Protein AF-A0A657BC94-F1 (afdb_monomer)

Radius of gyration: 31.52 Å; Cα contacts (8 Å, |Δi|>4): 103; chains: 1; bounding b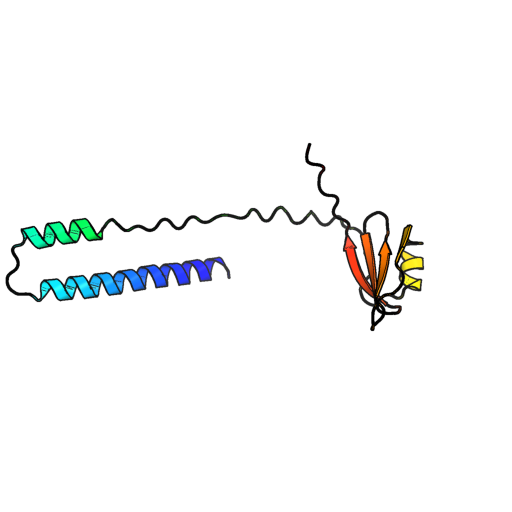ox: 29×65×80 Å

Structure (mmCIF, N/CA/C/O backbone):
data_AF-A0A657BC94-F1
#
_entry.id   AF-A0A657BC94-F1
#
loop_
_atom_site.group_PDB
_atom_site.id
_atom_site.type_symbol
_atom_site.label_atom_id
_atom_site.label_alt_id
_atom_site.label_comp_id
_atom_site.label_asym_id
_atom_site.label_entity_id
_atom_site.label_seq_id
_atom_site.pdbx_PDB_ins_code
_atom_site.Cartn_x
_atom_site.Cartn_y
_atom_site.Cartn_z
_atom_site.occupancy
_atom_site.B_iso_or_equiv
_atom_site.auth_seq_id
_atom_site.auth_comp_id
_atom_site.auth_asym_id
_atom_site.auth_atom_id
_atom_site.pdbx_PDB_model_num
ATOM 1 N N . ALA A 1 1 ? -16.554 -18.997 19.561 1.00 45.94 1 ALA A N 1
ATOM 2 C CA . ALA A 1 1 ? -15.374 -19.894 19.506 1.00 45.94 1 ALA A CA 1
ATOM 3 C C . ALA A 1 1 ? -14.347 -19.635 20.626 1.00 45.94 1 ALA A C 1
ATOM 5 O O . ALA A 1 1 ? -14.050 -20.558 21.369 1.00 45.94 1 ALA A O 1
ATOM 6 N N . ARG A 1 2 ? -13.835 -18.405 20.816 1.00 39.25 2 ARG A N 1
ATOM 7 C CA . ARG A 1 2 ? -12.740 -18.086 21.769 1.00 39.25 2 ARG A CA 1
ATOM 8 C C . ARG A 1 2 ? -13.030 -18.365 23.257 1.00 39.25 2 ARG A C 1
ATOM 10 O O . ARG A 1 2 ? -12.134 -18.805 23.966 1.00 39.25 2 ARG A O 1
ATOM 17 N N . GLU A 1 3 ? -14.261 -18.141 23.719 1.00 43.25 3 GLU A N 1
ATOM 18 C CA . GLU A 1 3 ? -14.651 -18.416 25.117 1.00 43.25 3 GLU A CA 1
ATOM 19 C C . GLU A 1 3 ? -14.783 -19.915 25.426 1.00 43.25 3 GLU A C 1
ATOM 21 O O . GLU A 1 3 ? -14.433 -20.394 26.500 1.00 43.25 3 GLU A O 1
ATOM 26 N N . GLN A 1 4 ? -15.215 -20.698 24.439 1.00 41.81 4 GLN A N 1
ATOM 27 C CA . GLN A 1 4 ? -15.357 -22.145 24.598 1.00 41.81 4 GLN A CA 1
ATOM 28 C C . GLN A 1 4 ? -13.987 -22.823 24.756 1.00 41.81 4 GLN A C 1
ATOM 30 O O . GLN A 1 4 ? -13.837 -23.738 25.561 1.00 41.81 4 GLN A O 1
ATOM 35 N N . VAL A 1 5 ? -12.956 -22.318 24.067 1.00 51.97 5 VAL A N 1
ATOM 36 C CA . VAL A 1 5 ? -11.578 -22.822 24.195 1.00 51.97 5 VAL A CA 1
ATOM 37 C C . VAL A 1 5 ? -10.987 -22.490 25.568 1.00 51.97 5 VAL A C 1
ATOM 39 O O . VAL A 1 5 ? -10.363 -23.353 26.177 1.00 51.97 5 VAL A O 1
ATOM 42 N N . LYS A 1 6 ? -11.236 -21.288 26.106 1.00 51.72 6 LYS A N 1
ATOM 43 C CA . LYS A 1 6 ? -10.776 -20.905 27.453 1.00 51.72 6 LYS A CA 1
ATOM 44 C C . LYS A 1 6 ? -11.419 -21.761 28.538 1.00 51.72 6 LYS A C 1
ATOM 46 O O . LYS A 1 6 ? -10.707 -22.296 29.381 1.00 51.72 6 LYS A O 1
ATOM 51 N N . ASN A 1 7 ? -12.735 -21.964 28.467 1.00 50.97 7 ASN A N 1
ATOM 52 C CA . ASN A 1 7 ? -13.443 -22.833 29.404 1.00 50.97 7 ASN A CA 1
ATOM 53 C C . ASN A 1 7 ? -13.015 -24.301 29.276 1.00 50.97 7 ASN A C 1
ATOM 55 O O . ASN A 1 7 ? -12.926 -24.994 30.286 1.00 50.97 7 ASN A O 1
ATOM 59 N N . CYS A 1 8 ? -12.696 -24.773 28.067 1.00 44.50 8 CYS A N 1
ATOM 60 C CA . CYS A 1 8 ? -12.178 -26.122 27.852 1.00 44.50 8 CYS A CA 1
ATOM 61 C C . CYS A 1 8 ? -10.775 -26.296 28.455 1.00 44.50 8 CYS A C 1
ATOM 63 O O . CYS A 1 8 ? -10.563 -27.239 29.210 1.00 44.50 8 CYS A O 1
ATOM 65 N N . VAL A 1 9 ? -9.843 -25.370 28.196 1.00 57.28 9 VAL A N 1
ATOM 66 C CA . VAL A 1 9 ? -8.467 -25.426 28.725 1.00 57.28 9 VAL A CA 1
ATOM 67 C C . VAL A 1 9 ? -8.455 -25.273 30.246 1.00 57.28 9 VAL A C 1
ATOM 69 O O . VAL A 1 9 ? -7.795 -26.053 30.926 1.00 57.28 9 VAL A O 1
ATOM 72 N N . LEU A 1 10 ? -9.245 -24.344 30.793 1.00 53.00 10 LEU A N 1
ATOM 73 C CA . LEU A 1 10 ? -9.341 -24.119 32.235 1.00 53.00 10 LEU A CA 1
ATOM 74 C C . LEU A 1 10 ? -9.981 -25.315 32.954 1.00 53.00 10 LEU A C 1
ATOM 76 O O . LEU A 1 10 ? -9.447 -25.772 33.961 1.00 53.00 10 LEU A O 1
ATOM 80 N N . LYS A 1 11 ? -11.066 -25.895 32.412 1.00 55.78 11 LYS A N 1
ATOM 81 C CA . LYS A 1 11 ? -11.659 -27.120 32.977 1.00 55.78 11 LYS A CA 1
ATOM 82 C C . LYS A 1 11 ? -10.703 -28.305 32.907 1.00 55.78 11 LYS A C 1
ATOM 84 O O . LYS A 1 11 ? -10.647 -29.084 33.854 1.00 55.78 11 LYS A O 1
ATOM 89 N N . ARG A 1 12 ? -9.934 -28.443 31.821 1.00 54.72 12 ARG A N 1
ATOM 90 C CA . ARG A 1 12 ? -8.953 -29.529 31.681 1.00 54.72 12 ARG A CA 1
ATOM 91 C C . ARG A 1 12 ? -7.790 -29.355 32.653 1.00 54.72 12 ARG A C 1
ATOM 93 O O . ARG A 1 12 ? -7.370 -30.338 33.244 1.00 54.72 12 ARG A O 1
ATOM 100 N N . PHE A 1 13 ? -7.343 -28.124 32.887 1.00 50.34 13 PHE A N 1
ATOM 101 C CA . PHE A 1 13 ? -6.283 -27.813 33.846 1.00 50.34 13 PHE A CA 1
ATOM 102 C C . PHE A 1 13 ? -6.725 -28.043 35.301 1.00 50.34 13 PHE A C 1
ATOM 104 O O . PHE A 1 13 ? -6.038 -28.736 36.045 1.00 50.34 13 PHE A O 1
ATOM 111 N N . VAL A 1 14 ? -7.916 -27.565 35.688 1.00 56.06 14 VAL A N 1
ATOM 112 C CA . VAL A 1 14 ? -8.493 -27.797 37.029 1.00 56.06 14 VAL A CA 1
ATOM 113 C C . VAL A 1 14 ? -8.773 -29.287 37.267 1.00 56.06 14 VAL A C 1
ATOM 115 O O . VAL A 1 14 ? -8.476 -29.813 38.336 1.00 56.06 14 VAL A O 1
ATOM 118 N N . SER A 1 15 ? -9.274 -30.007 36.258 1.00 52.09 15 SER A N 1
ATOM 119 C CA . SER A 1 15 ? -9.487 -31.457 36.348 1.00 52.09 15 SER A CA 1
ATOM 120 C C . SER A 1 15 ? -8.178 -32.246 36.469 1.00 52.09 15 SER A C 1
ATOM 122 O O . SER A 1 15 ? -8.159 -33.272 37.145 1.00 52.09 15 SER A O 1
ATOM 124 N N . GLN A 1 16 ? -7.099 -31.802 35.816 1.00 52.47 16 GLN A N 1
ATOM 125 C CA . GLN A 1 16 ? -5.813 -32.508 35.813 1.00 52.47 16 GLN A CA 1
ATOM 126 C C . GLN A 1 16 ? -5.011 -32.247 37.099 1.00 52.47 16 GLN A C 1
ATOM 128 O O . GLN A 1 16 ? -4.399 -33.175 37.624 1.00 52.47 16 GLN A O 1
ATOM 133 N N . GLN A 1 17 ? -5.128 -31.046 37.679 1.00 53.47 17 GLN A N 1
ATOM 134 C CA . GLN A 1 17 ? -4.643 -30.731 39.029 1.00 53.47 17 GLN A CA 1
ATOM 135 C C . GLN A 1 17 ? -5.378 -31.554 40.103 1.00 53.47 17 GLN A C 1
ATOM 137 O O . GLN A 1 17 ? -4.741 -32.178 40.950 1.00 53.47 17 GLN A O 1
ATOM 142 N N . ASN A 1 18 ? -6.711 -31.663 40.020 1.00 56.34 18 ASN A N 1
ATOM 143 C CA . ASN A 1 18 ? -7.498 -32.447 40.980 1.00 56.34 18 ASN A CA 1
ATOM 144 C C . ASN A 1 18 ? -7.168 -33.948 40.953 1.00 56.34 18 ASN A C 1
ATOM 146 O O . ASN A 1 18 ? -7.172 -34.581 42.004 1.00 56.34 18 ASN A O 1
ATOM 150 N N . ALA A 1 19 ? -6.843 -34.522 39.788 1.00 51.84 19 ALA A N 1
ATOM 151 C CA . ALA A 1 19 ? -6.488 -35.939 39.670 1.00 51.84 19 ALA A CA 1
ATOM 152 C C . ALA A 1 19 ? -5.142 -36.285 40.339 1.00 51.84 19 ALA A C 1
ATOM 154 O O . ALA A 1 19 ? -5.035 -37.321 40.995 1.00 51.84 19 ALA A O 1
ATOM 155 N N . GLN A 1 20 ? -4.135 -35.410 40.224 1.00 55.78 20 GLN A N 1
ATOM 156 C CA . GLN A 1 20 ? -2.830 -35.602 40.872 1.00 55.78 20 GLN A CA 1
ATOM 157 C C . GLN A 1 20 ? -2.916 -35.428 42.394 1.00 55.78 20 GLN A C 1
ATOM 159 O O . GLN A 1 20 ? -2.348 -36.217 43.148 1.00 55.78 20 GLN A O 1
ATOM 164 N N . VAL A 1 21 ? -3.697 -34.447 42.856 1.00 57.12 21 VAL A N 1
ATOM 165 C CA . VAL A 1 21 ? -3.949 -34.225 44.287 1.00 57.12 21 VAL A CA 1
ATOM 166 C C . VAL A 1 21 ? -4.676 -35.426 44.909 1.00 57.12 21 VAL A C 1
ATOM 168 O O . VAL A 1 21 ? -4.282 -35.890 45.977 1.00 57.12 21 VAL A O 1
ATOM 171 N N . PHE A 1 22 ? -5.667 -36.004 44.218 1.00 56.84 22 PHE A N 1
ATOM 172 C CA . PHE A 1 22 ? -6.389 -37.194 44.692 1.00 56.84 22 PHE A CA 1
ATOM 173 C C . PHE A 1 22 ? -5.513 -38.459 44.732 1.00 56.84 22 PHE A C 1
ATOM 175 O O . PHE A 1 22 ? -5.634 -39.266 45.655 1.00 56.84 22 PHE A O 1
ATOM 182 N N . ALA A 1 23 ? -4.620 -38.644 43.752 1.00 56.22 23 ALA A N 1
ATOM 183 C CA . ALA A 1 23 ? -3.708 -39.789 43.702 1.00 56.22 23 ALA A CA 1
ATOM 184 C C . ALA A 1 23 ? -2.681 -39.768 44.851 1.00 56.22 23 ALA A C 1
ATOM 186 O O . ALA A 1 23 ? -2.419 -40.804 45.463 1.00 56.22 23 ALA A O 1
ATOM 187 N N . LEU A 1 24 ? -2.159 -38.587 45.198 1.00 55.81 24 LEU A N 1
ATOM 188 C CA . LEU A 1 24 ? -1.217 -38.416 46.308 1.00 55.81 24 LEU A CA 1
ATOM 189 C C . LEU A 1 24 ? -1.900 -38.538 47.682 1.00 55.81 24 LEU A C 1
ATOM 191 O O . LEU A 1 24 ? -1.343 -39.162 48.586 1.00 55.81 24 LEU A O 1
ATOM 195 N N . LEU A 1 25 ? -3.133 -38.036 47.827 1.00 53.84 25 LEU A N 1
ATOM 196 C CA . LEU A 1 25 ? -3.943 -38.206 49.042 1.00 53.84 25 LEU A CA 1
ATOM 197 C C . LEU A 1 25 ? -4.262 -39.681 49.328 1.00 53.84 25 LEU A C 1
ATOM 199 O O . LEU A 1 25 ? -4.078 -40.143 50.452 1.00 53.84 25 LEU A O 1
ATOM 203 N N . ASN A 1 26 ? -4.668 -40.448 48.313 1.00 53.94 26 ASN A N 1
ATOM 204 C CA . ASN A 1 26 ? -4.984 -41.871 48.483 1.00 53.94 26 ASN A CA 1
ATOM 205 C C . ASN A 1 26 ? -3.741 -42.744 48.737 1.00 53.94 26 ASN A C 1
ATOM 207 O O . ASN A 1 26 ? -3.840 -43.753 49.437 1.00 53.94 26 ASN A O 1
ATOM 211 N N . GLY A 1 27 ? -2.569 -42.354 48.219 1.00 56.53 27 GLY A N 1
ATOM 212 C CA . GLY A 1 27 ? -1.296 -43.029 48.498 1.00 56.53 27 GLY A CA 1
ATOM 213 C C . GLY A 1 27 ? -0.838 -42.886 49.956 1.00 56.53 27 GLY A C 1
ATOM 214 O O . GLY A 1 27 ? -0.338 -43.844 50.541 1.00 56.53 27 GLY A O 1
ATOM 215 N N . LEU A 1 28 ? -1.077 -41.723 50.571 1.00 54.16 28 LEU A N 1
ATOM 216 C CA . LEU A 1 28 ? -0.741 -41.448 51.975 1.00 54.16 28 LEU A CA 1
ATOM 217 C C . LEU A 1 28 ? -1.689 -42.139 52.976 1.00 54.16 28 LEU A C 1
ATOM 219 O O . LEU A 1 28 ? -1.245 -42.541 54.049 1.00 54.16 28 LEU A O 1
ATOM 223 N N . ILE A 1 29 ? -2.962 -42.353 52.619 1.00 53.69 29 ILE A N 1
ATOM 224 C CA . ILE A 1 29 ? -3.965 -43.022 53.479 1.00 53.69 29 ILE A CA 1
ATOM 225 C C . ILE A 1 29 ? -3.714 -44.542 53.602 1.00 53.69 29 ILE A C 1
ATOM 227 O O . ILE A 1 29 ? -4.161 -45.174 54.557 1.00 53.69 29 ILE A O 1
ATOM 231 N N . ARG A 1 30 ? -2.960 -45.151 52.673 1.00 55.69 30 ARG A N 1
ATOM 232 C CA . ARG A 1 30 ? -2.659 -46.599 52.668 1.00 55.69 30 ARG A CA 1
ATOM 233 C C . ARG A 1 30 ? -1.560 -47.010 53.665 1.00 55.69 30 ARG A C 1
ATOM 235 O O . ARG A 1 30 ? -1.376 -48.205 53.882 1.00 55.69 30 ARG A O 1
ATOM 242 N N . SER A 1 31 ? -0.836 -46.066 54.274 1.00 52.53 31 SER A N 1
ATOM 243 C CA . SER A 1 31 ? 0.209 -46.376 55.259 1.00 52.53 31 SER A CA 1
ATOM 244 C C . SER A 1 31 ? -0.402 -46.561 56.651 1.00 52.53 31 SER A C 1
ATOM 246 O O . SER A 1 31 ? -0.766 -45.604 57.336 1.00 52.53 31 SER A O 1
ATOM 248 N N . SER A 1 32 ? -0.553 -47.817 57.066 1.00 58.19 32 SER A N 1
ATOM 249 C CA . SER A 1 32 ? -1.006 -48.197 58.402 1.00 58.19 32 SER A CA 1
ATOM 250 C C . SER A 1 32 ? 0.015 -47.737 59.451 1.00 58.19 32 SER A C 1
ATOM 252 O O . SER A 1 32 ? 1.083 -48.338 59.551 1.00 58.19 32 SER A O 1
ATOM 254 N N . ASN A 1 33 ? -0.353 -46.704 60.225 1.00 60.84 33 ASN A N 1
ATOM 255 C CA . ASN A 1 33 ? 0.323 -46.123 61.406 1.00 60.84 33 ASN A CA 1
ATOM 256 C C . ASN A 1 33 ? 1.014 -44.754 61.212 1.00 60.84 33 ASN A C 1
ATOM 258 O O . ASN A 1 33 ? 2.182 -44.599 61.565 1.00 60.84 33 ASN A O 1
ATOM 262 N N . MET A 1 34 ? 0.290 -43.715 60.767 1.00 57.28 34 MET A N 1
ATOM 263 C CA . MET A 1 34 ? 0.688 -42.325 61.061 1.00 57.28 34 MET A CA 1
ATOM 264 C C . MET A 1 34 ? -0.282 -41.648 62.043 1.00 57.28 34 MET A C 1
ATOM 266 O O . MET A 1 34 ? -1.496 -41.718 61.841 1.00 57.28 34 MET A O 1
ATOM 270 N N . PRO A 1 35 ? 0.214 -40.977 63.105 1.00 60.53 35 PRO A N 1
ATOM 271 C CA . PRO A 1 35 ? -0.641 -40.267 64.048 1.00 60.53 35 PRO A CA 1
ATOM 272 C C . PRO A 1 35 ? -1.386 -39.120 63.352 1.00 60.53 35 PRO A C 1
ATOM 274 O O . PRO A 1 35 ? -0.803 -38.308 62.640 1.00 60.53 35 PRO A O 1
ATOM 277 N N . PHE A 1 36 ? -2.689 -39.030 63.611 1.00 57.88 36 PHE A N 1
ATOM 278 C CA . PHE A 1 36 ? -3.653 -38.103 63.000 1.00 57.88 36 PHE A CA 1
ATOM 279 C C . PHE A 1 36 ? -3.206 -36.621 62.959 1.00 57.88 36 PHE A C 1
ATOM 281 O O . PHE A 1 36 ? -3.600 -35.870 62.069 1.00 57.88 36 PHE A O 1
ATOM 288 N N . LYS A 1 37 ? -2.316 -36.202 63.873 1.00 55.66 37 LYS A N 1
ATOM 289 C CA . LYS A 1 37 ? -1.733 -34.848 63.916 1.00 55.66 37 LYS A CA 1
ATOM 290 C C . LYS A 1 37 ? -0.834 -34.513 62.715 1.00 55.66 37 LYS A C 1
ATOM 292 O O . LYS A 1 37 ? -0.815 -33.362 62.291 1.00 55.66 37 LYS A O 1
ATOM 297 N N . THR A 1 38 ? -0.115 -35.478 62.141 1.00 53.97 38 THR A N 1
ATOM 298 C CA . THR A 1 38 ? 0.814 -35.225 61.020 1.00 53.97 38 THR A CA 1
ATOM 299 C C . THR A 1 38 ? 0.079 -35.050 59.693 1.00 53.97 38 THR A C 1
ATOM 301 O O . THR A 1 38 ? 0.497 -34.255 58.853 1.00 53.97 38 THR A O 1
ATOM 304 N N . ILE A 1 39 ? -1.059 -35.732 59.540 1.00 59.78 39 ILE A N 1
ATOM 305 C CA . ILE A 1 39 ? -1.947 -35.611 58.375 1.00 59.78 39 ILE A CA 1
ATOM 306 C C . ILE A 1 39 ? -2.576 -34.211 58.338 1.00 59.78 39 ILE A C 1
ATOM 308 O O . ILE A 1 39 ? -2.612 -33.581 57.282 1.00 59.78 39 ILE A O 1
ATOM 312 N N . ALA A 1 40 ? -2.988 -33.682 59.496 1.00 61.03 40 ALA A N 1
ATOM 313 C CA . ALA A 1 40 ? -3.544 -32.334 59.603 1.00 61.03 40 ALA A CA 1
ATOM 314 C C . ALA A 1 40 ? -2.538 -31.237 59.193 1.00 61.03 40 ALA A C 1
ATOM 316 O O . ALA A 1 40 ? -2.908 -30.303 58.484 1.00 61.03 40 ALA A O 1
ATOM 317 N N . CYS A 1 41 ? -1.257 -31.374 59.562 1.00 55.94 41 CYS A N 1
ATOM 318 C CA . CYS A 1 41 ? -0.206 -30.431 59.152 1.00 55.94 41 CYS A CA 1
ATOM 319 C C . CYS A 1 41 ? 0.091 -30.469 57.642 1.00 55.94 41 CYS A C 1
ATOM 321 O O . CYS A 1 41 ? 0.285 -29.420 57.032 1.00 55.94 41 CYS A O 1
ATOM 323 N N . PHE A 1 42 ? 0.111 -31.651 57.019 1.00 58.34 42 PHE A N 1
ATOM 324 C CA . PHE A 1 42 ? 0.381 -31.778 55.579 1.00 58.34 42 PHE A CA 1
ATOM 325 C C . PHE A 1 42 ? -0.784 -31.285 54.708 1.00 58.34 42 PHE A C 1
ATOM 327 O O . PHE A 1 42 ? -0.570 -30.670 53.660 1.00 58.34 42 PHE A O 1
ATOM 334 N N . LEU A 1 43 ? -2.023 -31.504 55.160 1.00 59.72 43 LEU A N 1
ATOM 335 C CA . LEU A 1 43 ?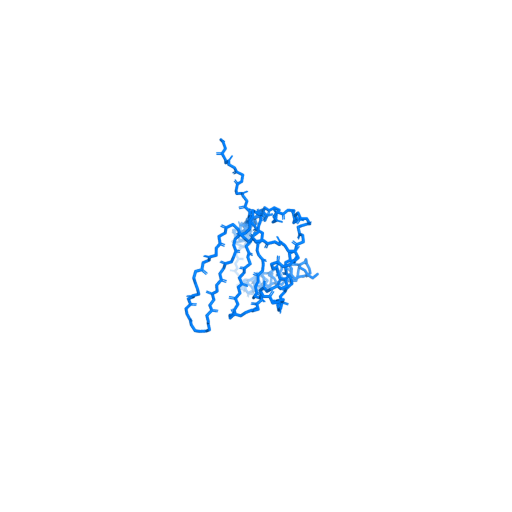 -3.221 -31.009 54.483 1.00 59.72 43 LEU A CA 1
ATOM 336 C C . LEU A 1 43 ? -3.300 -29.471 54.511 1.00 59.72 43 LEU A C 1
ATOM 338 O O . LEU A 1 43 ? -3.735 -28.860 53.540 1.00 59.72 43 LEU A O 1
ATOM 342 N N . ALA A 1 44 ? -2.821 -28.836 55.585 1.00 59.47 44 ALA A N 1
ATOM 343 C CA . ALA A 1 44 ? -2.774 -27.377 55.689 1.00 59.47 44 ALA A CA 1
ATOM 344 C C . ALA A 1 44 ? -1.709 -26.737 54.775 1.00 59.47 44 ALA A C 1
ATOM 346 O O . ALA A 1 44 ? -1.917 -25.635 54.272 1.00 59.47 44 ALA A O 1
ATOM 347 N N . LEU A 1 45 ? -0.588 -27.424 54.520 1.00 55.59 45 LEU A N 1
ATOM 348 C CA . LEU A 1 45 ? 0.520 -26.881 53.721 1.00 55.59 45 LEU A CA 1
ATOM 349 C C . LEU A 1 45 ? 0.270 -26.929 52.203 1.00 55.59 45 LEU A C 1
ATOM 351 O O . LEU A 1 45 ? 0.810 -26.118 51.455 1.00 55.59 45 LEU A O 1
ATO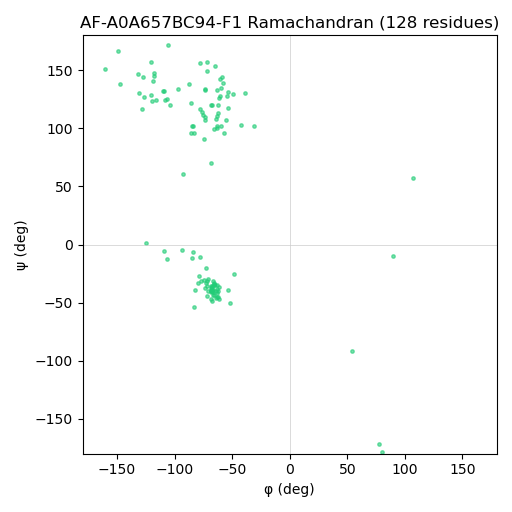M 355 N N . THR A 1 46 ? -0.553 -27.868 51.734 1.00 56.62 46 THR A N 1
ATOM 356 C CA . THR A 1 46 ? -0.824 -28.075 50.298 1.00 56.62 46 THR A CA 1
ATOM 357 C C . THR A 1 46 ? -1.920 -27.162 49.742 1.00 56.62 46 THR A C 1
ATOM 359 O O . THR A 1 46 ? -2.054 -27.032 48.527 1.00 56.62 46 THR A O 1
ATOM 362 N N . LEU A 1 47 ? -2.663 -26.464 50.608 1.00 53.59 47 LEU A N 1
ATOM 363 C CA . LEU A 1 47 ? -3.799 -25.620 50.224 1.00 53.59 47 LEU A CA 1
ATOM 364 C C . LEU A 1 47 ? -3.407 -24.196 49.764 1.00 53.59 47 LEU A C 1
ATOM 366 O O . LEU A 1 47 ? -4.266 -23.443 49.315 1.00 53.59 47 LEU A O 1
ATOM 370 N N . GLY A 1 48 ? -2.128 -23.810 49.867 1.00 53.22 48 GLY A N 1
ATOM 371 C CA . GLY A 1 48 ? -1.664 -22.428 49.654 1.00 53.22 48 GLY A CA 1
ATOM 372 C C . GLY A 1 48 ? -1.167 -22.062 48.247 1.00 53.22 48 GLY A C 1
ATOM 373 O O . GLY A 1 48 ? -0.858 -20.899 48.004 1.00 53.22 48 GLY A O 1
ATOM 374 N N . ALA A 1 49 ? -1.071 -23.004 47.306 1.00 52.75 49 ALA A N 1
ATOM 375 C CA . ALA A 1 49 ? -0.494 -22.743 45.982 1.00 52.75 49 ALA A CA 1
ATOM 376 C C . ALA A 1 49 ? -1.555 -22.337 44.938 1.00 52.75 49 ALA A C 1
ATOM 378 O O . ALA A 1 49 ? -1.741 -23.008 43.925 1.00 52.75 49 ALA A O 1
ATOM 379 N N . ALA A 1 50 ? -2.265 -21.229 45.169 1.00 53.84 50 ALA A N 1
ATOM 380 C CA . ALA A 1 50 ? -3.097 -20.611 44.136 1.00 53.84 50 ALA A CA 1
ATOM 381 C C . ALA A 1 50 ? -2.227 -19.685 43.268 1.00 53.84 50 ALA A C 1
ATOM 383 O O . ALA A 1 50 ? -1.876 -18.574 43.658 1.00 53.84 50 ALA A O 1
ATOM 384 N N . THR A 1 51 ? -1.847 -20.150 42.079 1.00 53.59 51 THR A N 1
ATOM 385 C CA . THR A 1 51 ? -1.130 -19.337 41.090 1.00 53.59 51 THR A CA 1
ATOM 386 C C . THR A 1 51 ? -2.046 -18.236 40.550 1.00 53.59 51 THR A C 1
ATOM 388 O O . THR A 1 51 ? -3.079 -18.533 39.946 1.00 53.59 51 THR A O 1
ATOM 391 N N . HIS A 1 52 ? -1.668 -16.969 40.719 1.00 51.75 52 HIS A N 1
ATOM 392 C CA . HIS A 1 52 ? -2.356 -15.846 40.083 1.00 51.75 52 HIS A CA 1
ATOM 393 C C . HIS A 1 52 ? -1.978 -15.778 38.595 1.00 51.75 52 HIS A C 1
ATOM 395 O O . HIS A 1 52 ? -0.842 -15.473 38.244 1.00 51.75 52 HIS A O 1
ATOM 401 N N . ALA A 1 53 ? -2.932 -16.067 37.709 1.00 51.28 53 ALA A N 1
ATOM 402 C CA . ALA A 1 53 ? -2.786 -15.831 36.275 1.00 51.28 53 ALA A CA 1
ATOM 403 C C . ALA A 1 53 ? -3.198 -14.386 35.954 1.00 51.28 53 ALA A C 1
ATOM 405 O O . ALA A 1 53 ? -4.383 -14.085 35.790 1.00 51.28 53 ALA A O 1
ATOM 406 N N . GLU A 1 54 ? -2.227 -13.476 35.877 1.00 62.97 54 GLU A N 1
ATOM 407 C CA . GLU A 1 54 ? -2.482 -12.092 35.484 1.00 62.97 54 GLU A CA 1
ATOM 408 C C . GLU A 1 54 ? -2.763 -12.018 33.977 1.00 62.97 54 GLU A C 1
ATOM 410 O O . GLU A 1 54 ? -1.898 -12.241 33.130 1.00 62.97 54 GLU A O 1
ATOM 415 N N . THR A 1 55 ? -4.018 -11.741 33.617 1.00 65.19 55 THR A N 1
ATOM 416 C CA . THR A 1 55 ? -4.395 -11.520 32.218 1.00 65.19 55 THR A CA 1
ATOM 417 C C . THR A 1 55 ? -4.094 -10.074 31.855 1.00 65.19 55 THR A C 1
ATOM 419 O O . THR A 1 55 ? -4.926 -9.189 32.061 1.00 65.19 55 THR A O 1
ATOM 422 N N . ILE A 1 56 ? -2.924 -9.838 31.262 1.00 69.88 56 ILE A N 1
ATOM 423 C CA . ILE A 1 56 ? -2.612 -8.559 30.624 1.00 69.88 56 ILE A CA 1
ATOM 424 C C . ILE A 1 56 ? -3.544 -8.403 29.416 1.00 69.88 56 ILE A C 1
ATOM 426 O O . ILE A 1 56 ? -3.341 -8.985 28.348 1.00 69.88 56 ILE A O 1
ATOM 430 N N . LYS A 1 57 ? -4.620 -7.628 29.592 1.00 65.94 57 LYS A N 1
ATOM 431 C CA . LYS A 1 57 ? -5.472 -7.184 28.488 1.00 65.94 57 LYS A CA 1
ATOM 432 C C . LYS A 1 57 ? -4.713 -6.103 27.731 1.00 65.94 57 LYS A C 1
ATOM 434 O O . LYS A 1 57 ? -4.832 -4.922 28.046 1.00 65.94 57 LYS A O 1
ATOM 439 N N . LEU A 1 58 ? -3.946 -6.512 26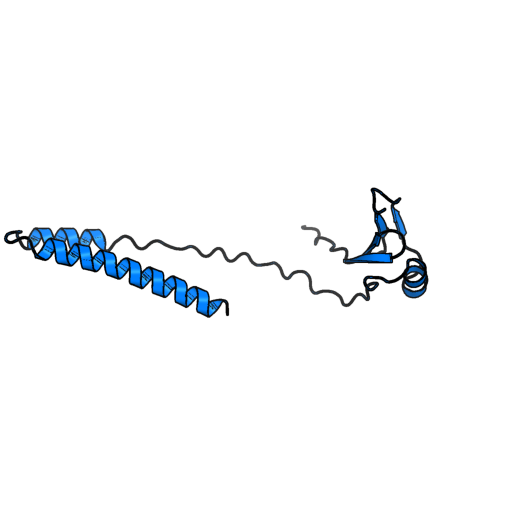.724 1.00 72.19 58 LEU A N 1
ATOM 440 C CA . LEU A 1 58 ? -3.506 -5.602 25.674 1.00 72.19 58 LEU A CA 1
ATOM 441 C C . LEU A 1 58 ? -4.777 -4.975 25.091 1.00 72.19 58 LEU A C 1
ATOM 443 O O . LEU A 1 58 ? -5.563 -5.658 24.429 1.00 72.19 58 LEU A O 1
ATOM 447 N N . LYS A 1 59 ? -5.025 -3.696 25.396 1.00 60.28 59 LYS A N 1
ATOM 448 C CA . LYS A 1 59 ? -5.990 -2.910 24.635 1.00 60.28 59 LYS A CA 1
ATOM 449 C C . LYS A 1 59 ? -5.401 -2.864 23.235 1.00 60.28 59 LYS A C 1
ATOM 451 O O . LYS A 1 59 ? -4.444 -2.135 22.999 1.00 60.28 59 LYS A O 1
ATOM 456 N N . LEU A 1 60 ? -5.910 -3.713 22.344 1.00 66.62 60 LEU A N 1
ATOM 457 C CA . LEU A 1 60 ? -5.768 -3.505 20.914 1.00 66.62 60 LEU A CA 1
ATOM 458 C C . LEU A 1 60 ? -6.379 -2.122 20.706 1.00 66.62 60 LEU A C 1
ATOM 460 O O . LEU A 1 60 ? -7.601 -1.989 20.759 1.00 66.62 60 LEU A O 1
ATOM 464 N N . GLY A 1 61 ? -5.535 -1.084 20.675 1.00 61.00 61 GLY A N 1
ATOM 465 C CA . GLY A 1 61 ? -5.982 0.270 20.388 1.00 61.00 61 GLY A CA 1
ATOM 466 C C . GLY A 1 61 ? -6.825 0.165 19.136 1.00 61.00 61 GLY A C 1
ATOM 467 O O . GLY A 1 61 ? -6.401 -0.543 18.222 1.00 61.00 61 GLY A O 1
ATOM 468 N N . GLU A 1 62 ? -8.035 0.729 19.171 1.00 62.09 62 GLU A N 1
ATOM 469 C CA . GLU A 1 62 ? -8.988 0.668 18.067 1.00 62.09 62 GLU A CA 1
ATOM 470 C C . GLU A 1 62 ? -8.213 0.891 16.774 1.00 62.09 62 GLU A C 1
ATOM 472 O O . GLU A 1 62 ? -7.723 1.994 16.529 1.00 62.09 62 GLU A O 1
ATOM 477 N N . GLN A 1 63 ? -7.956 -0.195 16.032 1.00 59.66 63 GLN A N 1
ATOM 478 C CA . GLN A 1 63 ? -7.145 -0.124 14.828 1.00 59.66 63 GLN A CA 1
ATOM 479 C C . GLN A 1 63 ? -7.943 0.784 13.916 1.00 59.66 63 GLN A C 1
ATOM 481 O O . GLN A 1 63 ? -9.080 0.443 13.593 1.00 59.66 63 GLN A O 1
ATOM 486 N N . GLY A 1 64 ? -7.383 1.981 13.703 1.00 59.25 64 GLY A N 1
ATOM 487 C CA . GLY A 1 64 ? -8.130 3.219 13.519 1.00 59.25 64 GLY A CA 1
ATOM 488 C C . GLY A 1 64 ? -9.383 3.021 12.696 1.00 59.25 64 GLY A C 1
ATOM 489 O O . GLY A 1 64 ? -9.305 2.411 11.632 1.00 59.25 64 GLY A O 1
ATOM 490 N N . LYS A 1 65 ? -10.511 3.528 13.215 1.00 55.19 65 LYS A N 1
ATOM 491 C CA . LYS A 1 65 ? -11.775 3.703 12.494 1.00 55.19 65 LYS A CA 1
ATOM 492 C C . LYS A 1 65 ? -11.429 3.973 11.033 1.00 55.19 65 LYS A C 1
ATOM 494 O O . LYS A 1 65 ? -10.910 5.048 10.741 1.00 55.19 65 LYS A O 1
ATOM 499 N N . GLN A 1 66 ? -11.573 2.955 10.179 1.00 58.28 66 GLN A N 1
ATOM 500 C CA . GLN A 1 66 ? -11.182 3.062 8.782 1.00 58.28 66 GLN A CA 1
ATOM 501 C C . GLN A 1 66 ? -12.084 4.142 8.217 1.00 58.28 66 GLN A C 1
ATOM 503 O O . GLN A 1 66 ? -13.282 3.933 8.032 1.00 58.28 66 GLN A O 1
ATOM 508 N N . GLU A 1 67 ? -11.528 5.337 8.066 1.00 62.50 67 GLU A N 1
ATOM 509 C CA . GLU A 1 67 ? -12.178 6.393 7.327 1.00 62.50 67 GLU A CA 1
ATOM 510 C C . GLU A 1 67 ? -12.482 5.779 5.960 1.00 62.50 67 GLU A C 1
ATOM 512 O O . GLU A 1 67 ? -11.618 5.103 5.391 1.00 62.50 67 GLU A O 1
ATOM 517 N N . GLN A 1 68 ? -13.738 5.873 5.514 1.00 68.38 68 GLN A N 1
ATOM 518 C CA . GLN A 1 68 ? -14.193 5.314 4.240 1.00 68.38 68 GLN A CA 1
ATOM 519 C C . GLN A 1 68 ? -13.550 6.114 3.102 1.00 68.38 68 GLN A C 1
ATOM 521 O O . GLN A 1 68 ? -14.190 6.915 2.434 1.00 68.38 68 GLN A O 1
ATOM 526 N N . VAL A 1 69 ? -12.243 5.954 2.941 1.00 79.50 69 VAL A N 1
ATOM 527 C CA . VAL A 1 69 ? -11.474 6.475 1.828 1.00 79.50 69 VAL A CA 1
ATOM 528 C C . VAL A 1 69 ? -11.585 5.427 0.738 1.00 79.50 69 VAL A C 1
ATOM 530 O O . VAL A 1 69 ? -11.236 4.264 0.951 1.00 79.50 69 VAL A O 1
ATOM 533 N N . GLU A 1 70 ? -12.101 5.827 -0.418 1.00 89.69 70 GLU A N 1
ATOM 534 C CA . GLU A 1 70 ? -12.053 4.986 -1.607 1.00 89.69 70 GLU A CA 1
ATOM 535 C C . GLU A 1 70 ? -10.586 4.740 -1.962 1.00 89.69 70 GLU A C 1
ATOM 537 O O . GLU A 1 70 ? -9.780 5.668 -2.053 1.00 89.69 70 GLU A O 1
ATOM 542 N N . LEU A 1 71 ? -10.222 3.468 -2.098 1.00 93.81 71 LEU A N 1
ATOM 543 C CA . LEU A 1 71 ? -8.865 3.046 -2.409 1.00 93.81 71 LEU A CA 1
ATOM 544 C C . LEU A 1 71 ? -8.867 2.313 -3.747 1.00 93.81 71 LEU A C 1
ATOM 546 O O . LEU A 1 71 ? -9.794 1.540 -4.009 1.00 93.81 71 LEU A O 1
ATOM 550 N N . PRO A 1 72 ? -7.803 2.463 -4.553 1.00 95.44 72 PRO A N 1
ATOM 551 C CA . PRO A 1 72 ? -7.616 1.639 -5.733 1.00 95.44 72 PRO A CA 1
ATOM 552 C C . PRO A 1 72 ? -7.685 0.153 -5.395 1.00 95.44 72 PRO A C 1
ATOM 554 O O . PRO A 1 72 ? -7.017 -0.317 -4.463 1.00 95.44 72 PRO A O 1
ATOM 557 N N . LEU A 1 73 ? -8.476 -0.580 -6.175 1.00 95.19 73 LEU A N 1
ATOM 558 C CA . LEU A 1 73 ? -8.610 -2.024 -6.045 1.00 95.19 73 LEU A CA 1
ATOM 559 C C . LEU A 1 73 ? -7.341 -2.730 -6.532 1.00 95.19 73 LEU A C 1
ATOM 561 O O . LEU A 1 73 ? -6.648 -2.274 -7.443 1.00 95.19 73 LEU A O 1
ATOM 565 N N . ARG A 1 74 ? -7.045 -3.887 -5.934 1.00 96.44 74 ARG A N 1
ATOM 566 C CA . ARG A 1 74 ? -5.933 -4.739 -6.371 1.00 96.44 74 ARG A CA 1
ATOM 567 C C . ARG A 1 74 ? -6.143 -5.167 -7.827 1.00 96.44 74 ARG A C 1
ATOM 569 O O . ARG A 1 74 ? -7.234 -5.594 -8.187 1.00 96.44 74 ARG A O 1
ATOM 576 N N . GLY A 1 75 ? -5.089 -5.086 -8.637 1.00 96.62 75 GLY A N 1
ATOM 577 C CA . GLY A 1 75 ? -5.116 -5.429 -10.061 1.00 96.62 75 GLY A CA 1
ATOM 578 C C . GLY A 1 75 ? -5.480 -4.280 -11.007 1.00 96.62 75 GLY A C 1
ATOM 579 O O . GLY A 1 75 ? -5.288 -4.438 -12.206 1.00 96.62 75 GLY A O 1
ATOM 580 N N . MET A 1 76 ? -5.930 -3.127 -10.500 1.00 97.12 76 MET A N 1
ATOM 581 C CA . MET A 1 76 ? -6.176 -1.924 -11.309 1.00 97.12 76 MET A CA 1
ATOM 582 C C . MET A 1 76 ? -4.888 -1.468 -12.024 1.00 97.12 76 MET A C 1
ATOM 584 O O . MET A 1 76 ? -3.794 -1.613 -11.464 1.00 97.12 76 MET A O 1
ATOM 588 N N . SER A 1 77 ? -4.981 -0.944 -13.251 1.00 97.62 77 SER A N 1
ATOM 589 C CA . SER A 1 77 ? -3.793 -0.458 -13.975 1.00 97.62 77 SER A CA 1
ATOM 590 C C . SER A 1 77 ? -3.341 0.912 -13.463 1.00 97.62 77 SER A C 1
ATOM 592 O O . SER A 1 77 ? -4.136 1.676 -12.918 1.00 97.62 77 SER A O 1
ATOM 594 N N . MET A 1 78 ? -2.066 1.256 -13.655 1.00 96.25 78 MET A N 1
ATOM 595 C CA . MET A 1 78 ? -1.552 2.593 -13.319 1.00 96.25 78 MET A CA 1
ATOM 596 C C . MET A 1 78 ? -2.364 3.725 -13.971 1.00 96.25 78 MET A C 1
ATOM 598 O O . MET A 1 78 ? -2.603 4.749 -13.336 1.00 96.25 78 MET A O 1
ATOM 602 N N . GLU A 1 79 ? -2.800 3.541 -15.218 1.00 96.81 79 GLU A N 1
ATOM 603 C CA . GLU A 1 79 ? -3.598 4.518 -15.966 1.00 96.81 79 GLU A CA 1
ATOM 604 C C . GLU A 1 79 ? -5.002 4.677 -15.374 1.00 96.81 79 GLU A C 1
ATOM 606 O O . GLU A 1 79 ? -5.503 5.795 -15.255 1.00 96.81 79 GLU A O 1
ATOM 611 N N . GLU A 1 80 ? -5.627 3.574 -14.966 1.00 96.81 80 GLU A N 1
ATOM 612 C CA . GLU A 1 80 ? -6.944 3.588 -14.333 1.00 96.81 80 GLU A CA 1
ATOM 613 C C . GLU A 1 80 ? -6.889 4.258 -12.952 1.00 96.81 80 GLU A C 1
ATOM 615 O O . GLU A 1 80 ? -7.743 5.091 -12.641 1.00 96.81 80 GLU A O 1
ATOM 620 N N . VAL A 1 81 ? -5.829 4.002 -12.173 1.00 96.75 81 VAL A N 1
ATOM 621 C CA . VAL A 1 81 ? -5.589 4.707 -10.905 1.00 96.75 81 VAL A CA 1
ATOM 622 C C . VAL A 1 81 ? -5.407 6.206 -11.134 1.00 96.75 81 VAL A C 1
ATOM 624 O O . VAL A 1 81 ? -6.024 7.007 -10.437 1.00 96.75 81 VAL A O 1
ATOM 627 N N . GLU A 1 82 ? -4.594 6.612 -12.114 1.00 95.75 82 GLU A N 1
ATOM 628 C CA . GLU A 1 82 ? -4.374 8.036 -12.405 1.00 95.75 82 GLU A CA 1
ATOM 629 C C . GLU A 1 82 ? -5.648 8.720 -12.933 1.00 95.75 82 GLU A C 1
ATOM 631 O O . GLU A 1 82 ? -5.879 9.892 -12.644 1.00 95.75 82 GLU A O 1
ATOM 636 N N . THR A 1 83 ? -6.507 7.986 -13.646 1.00 96.69 83 THR A N 1
ATOM 637 C CA . THR A 1 83 ? -7.792 8.492 -14.154 1.00 96.69 83 THR A CA 1
ATOM 638 C C . THR A 1 83 ? -8.813 8.692 -13.033 1.00 96.69 83 THR A C 1
ATOM 640 O O . THR A 1 83 ? -9.487 9.718 -13.006 1.00 96.69 83 THR A O 1
ATOM 643 N N . GLN A 1 84 ? -8.930 7.737 -12.104 1.00 95.56 84 GLN A N 1
ATOM 644 C CA . GLN A 1 84 ? -9.927 7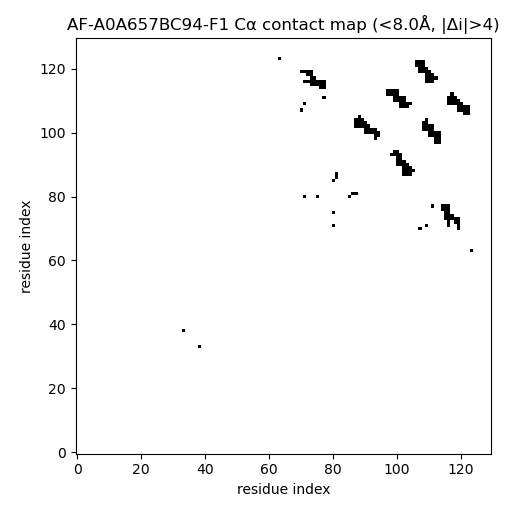.791 -11.027 1.00 95.56 84 GLN A CA 1
ATOM 645 C C . GLN A 1 84 ? -9.481 8.657 -9.840 1.00 95.56 84 GLN A C 1
ATOM 647 O O . GLN A 1 84 ? -10.286 9.394 -9.278 1.00 95.56 84 GLN A O 1
ATOM 652 N N . PHE A 1 85 ? -8.199 8.600 -9.468 1.00 95.06 85 PHE A N 1
ATOM 653 C CA . PHE A 1 85 ? -7.664 9.242 -8.258 1.00 95.06 85 PHE A CA 1
ATOM 654 C C . PHE A 1 85 ? -6.770 10.453 -8.554 1.00 95.06 85 PHE A C 1
ATOM 656 O O . PHE A 1 85 ? -6.334 11.146 -7.633 1.00 95.06 85 PHE A O 1
ATOM 663 N N . GLY A 1 86 ? -6.483 10.725 -9.828 1.00 95.50 86 GLY A N 1
ATOM 664 C CA . GLY A 1 86 ? -5.604 11.810 -10.245 1.00 95.50 86 GLY A CA 1
ATOM 665 C C . GLY A 1 86 ? -4.115 11.495 -10.078 1.00 95.50 86 GLY A C 1
ATOM 666 O O . GLY A 1 86 ? -3.689 10.371 -9.782 1.00 95.50 86 GLY A O 1
ATOM 667 N N . LYS A 1 87 ? -3.293 12.530 -10.277 1.00 96.25 87 LYS A N 1
ATOM 668 C CA . LYS A 1 87 ? -1.832 12.426 -10.187 1.00 96.25 87 LYS A CA 1
ATOM 669 C C . LYS A 1 87 ? -1.381 12.296 -8.729 1.00 96.25 87 LYS A C 1
ATOM 671 O O . LYS A 1 87 ? -1.823 13.085 -7.896 1.00 96.25 87 LYS A O 1
ATOM 676 N N . PRO A 1 88 ? -0.467 11.364 -8.414 1.00 96.38 88 PRO A N 1
ATOM 677 C CA . PRO A 1 88 ? 0.098 11.271 -7.074 1.00 96.38 88 PRO A CA 1
ATOM 678 C C . PRO A 1 88 ? 1.054 12.432 -6.786 1.00 96.38 88 PRO A C 1
ATOM 680 O O . PRO A 1 88 ? 1.670 12.992 -7.694 1.00 96.38 88 PRO A O 1
ATOM 683 N N . GLU A 1 89 ? 1.249 12.724 -5.503 1.00 96.81 89 GLU A N 1
ATOM 684 C CA . GLU A 1 89 ? 2.193 13.734 -5.012 1.00 96.81 89 GLU A CA 1
ATOM 685 C C . GLU A 1 89 ? 3.644 13.308 -5.245 1.00 96.81 89 GLU A C 1
ATOM 687 O O . GLU A 1 89 ? 4.524 14.126 -5.504 1.00 96.81 89 GLU A O 1
ATOM 692 N N . THR A 1 90 ? 3.932 12.012 -5.117 1.00 96.75 90 THR A N 1
ATOM 693 C CA . THR A 1 90 ? 5.285 11.475 -5.298 1.00 96.75 90 THR A CA 1
ATOM 694 C C . THR A 1 90 ? 5.227 10.065 -5.872 1.00 96.75 90 THR A C 1
ATOM 696 O O . THR A 1 90 ? 4.413 9.248 -5.443 1.00 96.75 90 THR A O 1
ATOM 699 N N . LYS A 1 91 ? 6.117 9.761 -6.824 1.00 96.31 91 LYS A N 1
ATOM 700 C CA . LYS A 1 91 ? 6.313 8.420 -7.396 1.00 96.31 91 LYS A CA 1
ATOM 701 C C . LYS A 1 91 ? 7.726 7.935 -7.054 1.00 96.31 91 LYS A C 1
ATOM 703 O O . LYS A 1 91 ? 8.709 8.605 -7.368 1.00 96.31 91 LYS A O 1
ATOM 708 N N . THR A 1 92 ? 7.837 6.772 -6.425 1.00 95.75 92 THR A N 1
ATOM 709 C CA . THR A 1 92 ? 9.119 6.124 -6.117 1.00 95.75 92 THR A CA 1
ATOM 710 C C . THR A 1 92 ? 9.556 5.253 -7.292 1.00 95.75 92 THR A C 1
ATOM 712 O O . THR A 1 92 ? 8.737 4.541 -7.877 1.00 95.75 92 THR A O 1
ATOM 715 N N . LYS A 1 93 ? 10.851 5.294 -7.641 1.00 93.00 93 LYS A N 1
ATOM 716 C CA . LYS A 1 93 ? 11.407 4.478 -8.732 1.00 93.00 93 LYS A CA 1
ATOM 717 C C . LYS A 1 93 ? 11.218 2.977 -8.449 1.00 93.00 93 LYS A C 1
ATOM 719 O O . LYS A 1 93 ? 11.391 2.579 -7.295 1.00 93.00 93 LYS A O 1
ATOM 724 N N . PRO A 1 94 ? 10.928 2.154 -9.475 1.00 93.81 94 PRO A N 1
ATOM 725 C CA . PRO A 1 94 ? 10.810 0.713 -9.301 1.00 93.81 94 PRO A CA 1
ATOM 726 C C . PRO A 1 94 ? 12.092 0.097 -8.732 1.00 93.81 94 PRO A C 1
ATOM 728 O O . PRO A 1 94 ? 13.193 0.479 -9.140 1.00 93.81 94 PRO A O 1
ATOM 731 N N . ARG A 1 95 ? 11.957 -0.850 -7.799 1.00 95.06 95 ARG A N 1
ATOM 732 C CA . ARG A 1 95 ? 13.080 -1.616 -7.235 1.00 95.06 95 ARG A CA 1
ATOM 733 C C . ARG A 1 95 ? 12.784 -3.116 -7.227 1.00 95.06 95 ARG A C 1
ATOM 735 O O . ARG A 1 95 ? 11.646 -3.507 -6.983 1.00 95.06 95 ARG A O 1
ATOM 742 N N . GLY A 1 96 ? 13.834 -3.918 -7.417 1.00 94.19 96 GLY A N 1
ATOM 743 C CA . GLY A 1 96 ? 13.782 -5.382 -7.372 1.00 94.19 96 GLY A CA 1
ATOM 744 C C . GLY A 1 96 ? 13.259 -6.042 -8.650 1.00 94.19 96 GLY A C 1
ATOM 745 O O . GLY A 1 96 ? 12.934 -5.368 -9.627 1.00 94.19 96 GLY A O 1
ATOM 746 N N . GLU A 1 97 ? 13.189 -7.371 -8.602 1.00 93.25 97 GLU A N 1
ATOM 747 C CA . GLU A 1 97 ? 12.555 -8.242 -9.594 1.00 93.25 97 GLU A CA 1
ATOM 748 C C . GLU A 1 97 ? 11.584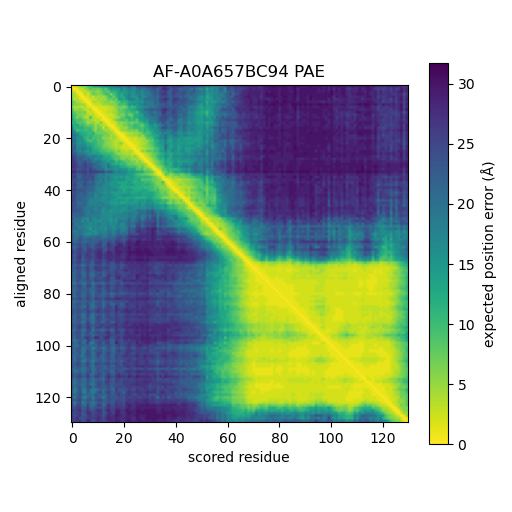 -9.176 -8.843 1.00 93.25 97 GLU A C 1
ATOM 750 O O . GLU A 1 97 ? 12.038 -9.941 -7.990 1.00 93.25 97 GLU A O 1
ATOM 755 N N . PRO A 1 98 ? 10.260 -9.110 -9.086 1.00 90.75 98 PRO A N 1
ATOM 756 C CA . PRO A 1 98 ? 9.569 -8.194 -9.995 1.00 90.75 98 PRO A CA 1
ATOM 757 C C . PRO A 1 98 ? 9.678 -6.720 -9.547 1.00 90.75 98 PRO A C 1
ATOM 759 O O . PRO A 1 98 ? 9.855 -6.444 -8.359 1.00 90.75 98 PRO A O 1
ATOM 762 N N . PRO A 1 99 ? 9.584 -5.753 -10.477 1.00 95.00 99 PRO A N 1
ATOM 763 C CA . PRO A 1 99 ? 9.742 -4.341 -10.151 1.00 95.00 99 PRO A CA 1
ATOM 764 C C . PRO A 1 99 ? 8.573 -3.832 -9.299 1.00 95.00 99 PRO A C 1
ATOM 766 O O . PRO A 1 99 ? 7.426 -3.824 -9.753 1.00 95.00 99 PRO A O 1
ATOM 769 N N . ILE A 1 100 ? 8.871 -3.340 -8.092 1.00 96.50 100 ILE A N 1
ATOM 770 C CA . ILE A 1 100 ? 7.881 -2.735 -7.190 1.00 96.50 100 ILE A CA 1
ATOM 771 C C . ILE A 1 100 ? 8.066 -1.219 -7.160 1.00 96.50 100 ILE A C 1
ATOM 773 O O . ILE A 1 100 ? 9.150 -0.725 -6.848 1.00 96.50 100 ILE A O 1
ATOM 777 N N . SER A 1 101 ? 6.999 -0.476 -7.453 1.00 96.75 101 SER A N 1
ATOM 778 C CA . SER A 1 101 ? 6.956 0.988 -7.352 1.00 96.75 101 SER A CA 1
ATOM 779 C C . SER A 1 101 ? 5.867 1.441 -6.380 1.00 96.75 101 SER A C 1
ATOM 781 O O . SER A 1 101 ? 4.932 0.699 -6.091 1.00 96.75 101 SER A O 1
ATOM 783 N N . ALA A 1 102 ? 5.999 2.651 -5.840 1.00 96.62 102 ALA A N 1
ATOM 784 C CA . ALA A 1 102 ? 5.047 3.202 -4.878 1.00 96.62 102 ALA A CA 1
ATOM 785 C C . ALA A 1 102 ? 4.641 4.613 -5.292 1.00 96.62 102 ALA A C 1
ATOM 787 O O . ALA A 1 102 ? 5.502 5.445 -5.588 1.00 96.62 102 ALA A O 1
ATOM 788 N N . TRP A 1 103 ? 3.340 4.877 -5.324 1.00 97.38 103 TRP A N 1
ATOM 789 C CA . TRP A 1 103 ? 2.780 6.206 -5.535 1.00 97.38 103 TRP A CA 1
ATOM 790 C C . TRP A 1 103 ? 2.156 6.693 -4.232 1.00 97.38 103 TRP A C 1
ATOM 792 O O . TRP A 1 103 ? 1.411 5.967 -3.575 1.00 97.38 103 TRP A O 1
ATOM 802 N N . HIS A 1 104 ? 2.469 7.925 -3.852 1.00 96.44 104 HIS A N 1
ATOM 803 C CA . HIS A 1 104 ? 1.992 8.541 -2.622 1.00 96.44 104 HIS A CA 1
ATOM 804 C C . HIS A 1 104 ? 0.962 9.621 -2.948 1.00 96.44 104 HIS A C 1
ATOM 806 O O . HIS A 1 104 ? 1.255 10.551 -3.695 1.00 96.44 104 HIS A O 1
ATOM 812 N N . TYR A 1 105 ? -0.223 9.487 -2.363 1.00 95.12 105 TYR A N 1
ATOM 813 C CA . TYR A 1 105 ? -1.289 10.486 -2.340 1.00 95.12 105 TYR A CA 1
ATOM 814 C C . TYR A 1 105 ? -1.363 11.115 -0.945 1.00 95.12 105 TYR A C 1
ATOM 816 O O . TYR A 1 105 ? -0.737 10.610 -0.007 1.00 95.12 105 TYR A O 1
ATOM 824 N N . ALA A 1 106 ? -2.162 12.167 -0.772 1.00 92.06 106 ALA A N 1
ATOM 825 C CA . ALA A 1 106 ? -2.286 12.871 0.505 1.00 92.06 106 ALA A CA 1
ATOM 826 C C . ALA A 1 106 ? -2.602 11.920 1.680 1.00 92.06 106 ALA A C 1
ATOM 828 O O . ALA A 1 106 ? -1.871 11.889 2.671 1.00 92.06 106 ALA A O 1
ATOM 829 N N . ASN A 1 107 ? -3.623 11.067 1.520 1.00 90.75 107 ASN A N 1
ATOM 830 C CA . ASN A 1 107 ? -4.170 10.236 2.604 1.00 90.75 107 ASN A CA 1
ATOM 831 C C . ASN A 1 107 ? -3.807 8.746 2.507 1.00 90.75 107 ASN A C 1
ATOM 833 O O . ASN A 1 107 ? -4.012 7.995 3.459 1.00 90.75 107 ASN A O 1
ATOM 837 N N . PHE A 1 108 ? -3.267 8.290 1.377 1.00 94.12 108 PHE A N 1
ATOM 838 C CA . PHE A 1 108 ? -2.946 6.880 1.155 1.00 94.12 108 PHE A CA 1
ATOM 839 C C . PHE A 1 108 ? -1.745 6.709 0.220 1.00 94.12 108 PHE A C 1
ATOM 841 O O . PHE A 1 108 ? -1.276 7.652 -0.416 1.00 94.12 108 PHE A O 1
ATOM 848 N N . ALA A 1 109 ? -1.204 5.500 0.166 1.00 95.56 109 ALA A N 1
ATOM 849 C CA . ALA A 1 109 ? -0.157 5.107 -0.763 1.00 95.56 109 ALA A CA 1
ATOM 850 C C 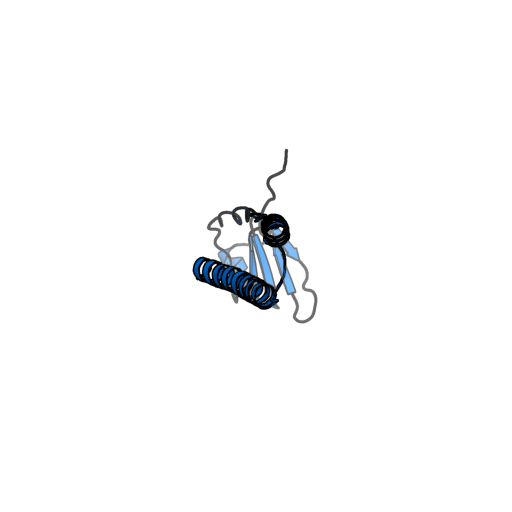. ALA A 1 109 ? -0.575 3.842 -1.515 1.00 95.56 109 ALA A C 1
ATOM 852 O O . ALA A 1 109 ? -1.223 2.964 -0.946 1.00 95.56 109 ALA A O 1
ATOM 853 N N . VAL A 1 110 ? -0.191 3.755 -2.784 1.00 97.31 110 VAL A N 1
ATOM 854 C CA . VAL A 1 110 ? -0.510 2.640 -3.676 1.00 97.31 110 VAL A CA 1
ATOM 855 C C . VAL A 1 110 ? 0.796 2.017 -4.135 1.00 97.31 110 VAL A C 1
ATOM 857 O O . VAL A 1 110 ? 1.661 2.692 -4.693 1.00 97.31 110 VAL A O 1
ATOM 860 N N . TYR A 1 111 ? 0.946 0.727 -3.886 1.00 97.19 111 TYR A N 1
ATOM 861 C CA . TYR A 1 111 ? 2.073 -0.070 -4.337 1.00 97.19 111 TYR A CA 1
ATOM 862 C C . TYR A 1 111 ? 1.684 -0.787 -5.617 1.00 97.19 111 TYR A C 1
ATOM 864 O O . TYR A 1 111 ? 0.614 -1.392 -5.687 1.00 97.19 111 TYR A O 1
ATOM 872 N N . PHE A 1 112 ? 2.568 -0.752 -6.603 1.00 97.88 112 PHE A N 1
ATOM 873 C CA . PHE A 1 112 ? 2.387 -1.404 -7.888 1.00 97.88 112 PHE A CA 1
ATOM 874 C C . PHE A 1 112 ? 3.476 -2.437 -8.104 1.00 97.88 112 PHE A C 1
ATOM 876 O O . PHE A 1 112 ? 4.648 -2.179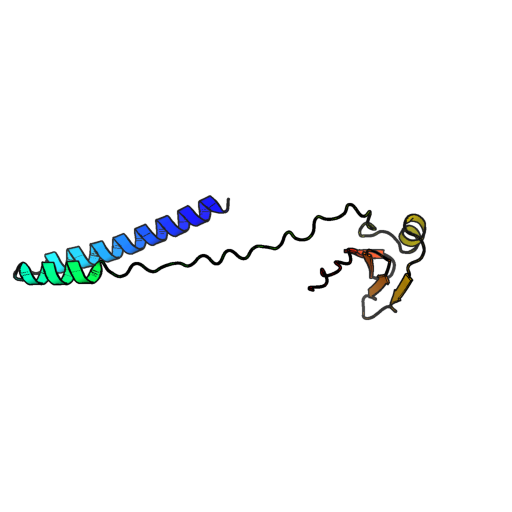 -7.827 1.00 97.88 112 PHE A O 1
ATOM 883 N N . GLU A 1 113 ? 3.085 -3.567 -8.672 1.00 96.88 113 GLU A N 1
ATOM 884 C CA . GLU A 1 113 ? 4.004 -4.525 -9.266 1.00 96.88 113 GLU A CA 1
ATOM 885 C C . GLU A 1 113 ? 3.919 -4.375 -10.786 1.00 96.88 113 GLU A C 1
ATOM 887 O O . GLU A 1 113 ? 2.848 -4.515 -11.385 1.00 96.88 113 GLU A O 1
ATOM 892 N N . SER A 1 114 ? 5.042 -4.049 -11.423 1.00 94.31 114 SER A N 1
ATOM 893 C CA . SER A 1 114 ? 5.101 -3.691 -12.845 1.00 94.31 114 SER A CA 1
ATOM 894 C C . SER A 1 114 ? 4.140 -2.550 -13.222 1.00 94.31 114 SER A C 1
ATOM 896 O O . SER A 1 114 ? 4.522 -1.388 -13.118 1.00 94.31 114 SER A O 1
ATOM 898 N N . ARG A 1 115 ? 2.907 -2.860 -13.653 1.00 94.81 115 ARG A N 1
ATOM 899 C CA . ARG A 1 115 ? 1.875 -1.888 -14.075 1.00 94.81 115 ARG A CA 1
ATOM 900 C C . ARG A 1 115 ? 0.537 -2.022 -13.340 1.00 94.81 115 ARG A C 1
ATOM 902 O O . ARG A 1 115 ? -0.386 -1.272 -13.644 1.00 94.81 115 ARG A O 1
ATOM 909 N N . HIS A 1 116 ? 0.424 -2.951 -12.392 1.00 97.12 116 HIS A N 1
ATOM 910 C CA . HIS A 1 116 ? -0.837 -3.249 -11.710 1.00 97.12 116 HIS A CA 1
ATOM 911 C C . HIS A 1 116 ? -0.735 -2.972 -10.215 1.00 97.12 116 HIS A C 1
ATOM 913 O O . HIS A 1 116 ? 0.326 -3.150 -9.612 1.00 97.12 116 HIS A O 1
ATOM 919 N N . VAL A 1 117 ? -1.847 -2.558 -9.608 1.00 97.75 117 VAL A N 1
ATOM 920 C CA . VAL A 1 117 ? -1.934 -2.340 -8.163 1.00 97.75 117 VAL A CA 1
ATOM 921 C C . VAL A 1 117 ? -1.694 -3.654 -7.431 1.00 97.75 117 VAL A C 1
ATOM 923 O O . VAL A 1 117 ? -2.455 -4.615 -7.558 1.00 97.75 117 VAL A O 1
ATOM 926 N N . LEU A 1 118 ? -0.657 -3.659 -6.601 1.00 96.88 118 LEU A N 1
ATOM 927 C CA . LEU A 1 118 ? -0.378 -4.708 -5.637 1.00 96.88 118 LEU A CA 1
ATOM 928 C C . LEU A 1 118 ? -1.203 -4.481 -4.364 1.00 96.88 118 LEU A C 1
ATOM 930 O O . LEU A 1 118 ? -1.920 -5.383 -3.922 1.00 96.88 118 LEU A O 1
ATOM 934 N N . HIS A 1 119 ? -1.111 -3.294 -3.758 1.00 96.75 119 HIS A N 1
ATOM 935 C CA . HIS A 1 119 ? -1.811 -2.993 -2.506 1.00 96.75 119 HIS A CA 1
ATOM 936 C C . HIS A 1 119 ? -1.955 -1.489 -2.242 1.00 96.75 119 HIS A C 1
ATOM 938 O O . HIS A 1 119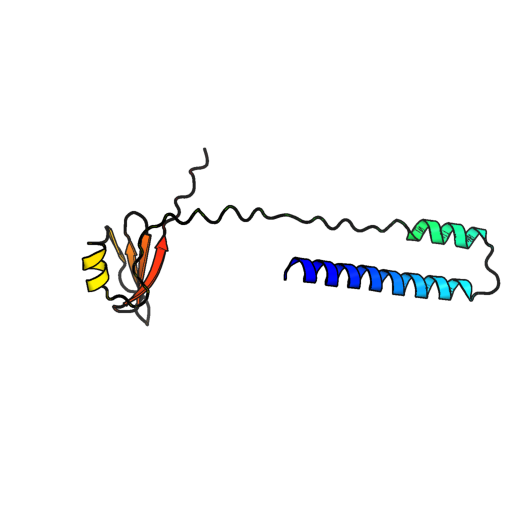 ? -1.081 -0.713 -2.618 1.00 96.75 119 HIS A O 1
ATOM 944 N N . SER A 1 120 ? -3.013 -1.101 -1.528 1.00 95.69 120 SER A N 1
ATOM 945 C CA . SER A 1 120 ? -3.318 0.288 -1.167 1.00 95.69 120 SER A CA 1
ATOM 946 C C . SER A 1 120 ? -3.375 0.418 0.357 1.00 95.69 120 SER A C 1
ATOM 948 O O . SER A 1 120 ? -4.065 -0.360 1.013 1.00 95.69 120 SER A O 1
ATOM 950 N N . VAL A 1 121 ? -2.647 1.381 0.926 1.00 93.00 121 VAL A N 1
ATOM 951 C CA . VAL A 1 121 ? -2.490 1.556 2.380 1.00 93.00 121 VAL A CA 1
ATOM 952 C C . VAL A 1 121 ? -2.855 2.980 2.783 1.00 93.00 121 VAL A C 1
ATOM 954 O O . VAL A 1 121 ? -2.298 3.939 2.252 1.00 93.00 121 VAL A O 1
ATOM 957 N N . ILE A 1 122 ? -3.751 3.124 3.759 1.00 92.31 122 ILE A N 1
ATOM 958 C CA . ILE A 1 122 ? -4.108 4.423 4.346 1.00 92.31 122 ILE A CA 1
ATOM 959 C C . ILE A 1 122 ? -2.961 4.902 5.242 1.00 92.31 122 ILE A C 1
ATOM 961 O O . ILE A 1 122 ? -2.444 4.148 6.069 1.00 92.31 122 ILE A O 1
ATOM 965 N N . LYS A 1 123 ? -2.564 6.169 5.100 1.00 89.00 123 LYS A N 1
ATOM 966 C CA . LYS A 1 123 ? -1.557 6.789 5.963 1.00 89.00 123 LYS A CA 1
ATOM 967 C C . LYS A 1 123 ? -2.180 7.062 7.333 1.00 89.00 123 LYS A C 1
ATOM 969 O O . LYS A 1 123 ? -2.972 7.986 7.488 1.00 89.00 123 LYS A O 1
ATOM 974 N N . HIS A 1 124 ? -1.802 6.285 8.345 1.00 81.12 124 HIS A N 1
ATOM 975 C CA . HIS A 1 124 ? -2.143 6.615 9.726 1.00 81.12 124 HIS A CA 1
ATOM 976 C C . HIS A 1 124 ? -1.228 7.742 10.209 1.00 81.12 124 HIS A C 1
ATOM 978 O O . HIS A 1 124 ? -0.018 7.548 10.335 1.00 81.12 124 HIS A O 1
ATOM 984 N N . GLN A 1 125 ? -1.790 8.921 10.474 1.00 73.75 125 GLN A N 1
ATOM 985 C CA . GLN A 1 125 ? -1.054 9.954 11.192 1.00 73.75 125 GLN A CA 1
ATOM 986 C C . GLN A 1 125 ? -1.063 9.591 12.680 1.00 73.75 125 GLN A C 1
ATOM 988 O O . GLN A 1 125 ? -2.144 9.542 13.274 1.00 73.75 125 GLN A O 1
ATOM 993 N N . PRO A 1 126 ? 0.099 9.317 13.302 1.00 70.56 126 PRO A N 1
ATOM 994 C CA . PRO A 1 126 ? 0.134 9.117 14.738 1.00 70.56 126 PRO A CA 1
ATOM 995 C C . PRO A 1 126 ? -0.352 10.406 15.399 1.00 70.56 126 PRO A C 1
ATOM 997 O O . PRO A 1 126 ? 0.151 11.492 15.097 1.00 70.56 126 PRO A O 1
ATOM 1000 N N . ALA A 1 127 ? -1.340 10.293 16.288 1.00 66.88 127 ALA A N 1
ATOM 1001 C CA . ALA A 1 127 ? -1.761 11.420 17.104 1.00 66.88 127 ALA A CA 1
ATOM 1002 C C . ALA A 1 127 ? -0.517 11.962 17.816 1.00 66.88 127 ALA A C 1
ATOM 1004 O O . ALA A 1 127 ? 0.152 11.234 18.552 1.00 66.88 127 ALA A O 1
ATOM 1005 N N . LYS A 1 128 ? -0.168 13.217 17.524 1.00 63.12 128 LYS A N 1
ATOM 1006 C CA . LYS A 1 128 ? 0.998 13.893 18.089 1.00 63.12 128 LYS A CA 1
ATOM 1007 C C . LYS A 1 128 ? 0.812 13.906 19.607 1.00 63.12 128 LYS A C 1
ATOM 1009 O O . LYS A 1 128 ? -0.021 14.656 20.109 1.00 63.12 128 LYS A O 1
ATOM 1014 N N . GLN A 1 129 ? 1.506 13.012 20.313 1.00 64.38 129 GLN A N 1
ATOM 1015 C CA . GLN A 1 129 ? 1.462 12.943 21.771 1.00 64.38 129 GLN A CA 1
ATOM 1016 C C . GLN A 1 129 ? 2.018 14.273 22.284 1.00 64.38 129 GLN A C 1
ATOM 1018 O O . GLN A 1 129 ? 3.163 14.617 21.986 1.00 64.38 129 GLN A O 1
ATOM 1023 N N . LYS A 1 130 ? 1.150 15.066 22.911 1.00 48.72 130 LYS A N 1
ATOM 1024 C CA . LYS A 1 130 ? 1.474 16.374 23.476 1.00 48.72 130 LYS A CA 1
ATOM 1025 C C . LYS A 1 130 ? 1.866 16.213 24.934 1.00 48.72 130 LYS A C 1
ATOM 1027 O O . LYS A 1 130 ? 1.202 15.397 25.610 1.00 48.72 130 LYS A O 1
#

Secondary structure (DSSP, 8-state):
-HHHHHHHHHHHHHHHHHHHHHHHHHHHHTSS---HHHHHHHHHHGGG-----------------------PPTT-BHHHHHHHH---SEEEEEETTTTEEEEE-SSEEEEEETTEEEEEEE--PPP---

Mean predicted aligned error: 17.17 Å

pLDDT: mean 73.17, std 19.59, range [39.25, 97.88]

Nearest PDB structures (foldseek):
  3k8i-assembly1_A-2  TM=4.864E-01  e=1.501E+00  Treponema pallidum
  5sv8-assembly1_A  TM=7.117E-01  e=3.492E+00  Vitis vinifera
  3k8j-assembly1_A-2  TM=4.126E-01  e=3.288E+00  Treponema pallidum
  5dze-assembly1_A  TM=5.981E-01  e=6.781E+00  Vitis vinifera
  7azg-assembly4_G  TM=5.422E-01  e=7.650E+00  Escherichia coli 2-427-07_S4_C3

Sequence (130 aa):
AREQVKNCVLKRFVSQQNAQVFALLNGLIRSSNMPFKTIACFLALTLGAATHAETIKLKLGEQGKQEQVELPLRGMSMEEVETQFGKPETKTKPRGEPPISAWHYANFAVYFESRHVLHSVIKHQPAKQK

Foldseek 3Di:
DVVVVVCVVVVVVVVVVVVVVVVVVVVVVPDPDDPPVVVVVVVVVVPPPDDDDDDPPPPPPPPPPPDPDDWDDWFAFPVRCCVPVNAAPDKAFFDDVQTWIWGHHPFKIFIDRPGTTPDIGGDDDPDPDD

Solvent-accessible surface area (backbone atoms only — not comparable to full-atom values): 8128 Å² total; per-residue (Å²): 114,76,66,60,52,52,54,48,52,52,51,52,50,56,54,53,53,50,52,55,54,51,53,55,54,57,59,60,70,68,55,90,87,69,66,71,70,60,57,56,56,54,60,62,65,68,72,70,79,75,80,83,81,81,78,81,76,76,74,73,65,75,78,65,81,74,71,90,65,91,65,72,55,70,62,42,40,58,67,56,45,39,69,76,72,41,82,58,81,43,77,49,77,67,47,73,86,76,36,38,30,40,36,33,44,98,61,33,36,39,31,27,47,78,59,26,31,63,46,61,46,73,63,79,76,76,77,78,85,124